Protein AF-A0A963SCX4-F1 (afdb_monomer_lite)

Structure (mmCIF, N/CA/C/O backbone):
data_AF-A0A963SCX4-F1
#
_entry.id   AF-A0A963SCX4-F1
#
loop_
_atom_site.group_PDB
_atom_site.id
_atom_site.type_symbol
_atom_site.label_atom_id
_atom_site.label_alt_id
_atom_site.label_comp_id
_atom_site.label_asym_id
_atom_site.label_entity_id
_atom_site.label_seq_id
_atom_site.pdbx_PDB_ins_code
_atom_site.Cartn_x
_atom_site.Cartn_y
_atom_site.Cartn_z
_atom_site.occupancy
_atom_site.B_iso_or_equiv
_atom_site.auth_seq_id
_atom_site.auth_comp_id
_atom_site.auth_asym_id
_atom_site.auth_atom_id
_atom_site.pdbx_PDB_model_num
ATOM 1 N N . MET A 1 1 ? 21.952 74.955 4.099 1.00 44.25 1 MET A N 1
ATOM 2 C CA . MET A 1 1 ? 20.775 74.073 3.961 1.00 44.25 1 MET A CA 1
ATOM 3 C C . MET A 1 1 ? 21.335 72.663 3.823 1.00 44.25 1 MET A C 1
ATOM 5 O O . MET A 1 1 ? 22.102 72.434 2.898 1.00 44.25 1 MET A O 1
ATOM 9 N N . PHE A 1 2 ? 21.125 71.852 4.862 1.00 44.81 2 PHE A N 1
ATOM 10 C CA . PHE A 1 2 ? 21.793 70.587 5.226 1.00 44.81 2 PHE A CA 1
ATOM 11 C C . PHE A 1 2 ? 21.851 69.577 4.059 1.00 44.81 2 PHE A C 1
ATOM 13 O O . PHE A 1 2 ? 20.864 69.439 3.347 1.00 44.81 2 PHE A O 1
ATOM 20 N N . GLN A 1 3 ? 22.992 68.986 3.682 1.00 40.31 3 GLN A N 1
ATOM 21 C CA . GLN A 1 3 ? 23.873 68.062 4.423 1.00 40.31 3 GLN A CA 1
ATOM 22 C C . GLN A 1 3 ? 23.120 66.775 4.804 1.00 40.31 3 GLN A C 1
ATOM 24 O O . GLN A 1 3 ? 22.413 66.736 5.802 1.00 40.31 3 GLN A O 1
ATOM 29 N N . THR A 1 4 ? 23.238 65.737 3.970 1.00 53.06 4 THR A N 1
ATOM 30 C CA . THR A 1 4 ? 22.858 64.364 4.326 1.00 53.06 4 THR A CA 1
ATOM 31 C C . THR A 1 4 ? 24.131 63.561 4.558 1.00 53.06 4 THR A C 1
ATOM 33 O O . THR A 1 4 ? 24.818 63.172 3.613 1.00 53.06 4 THR A O 1
ATOM 36 N N . ASP A 1 5 ? 24.438 63.387 5.838 1.00 44.16 5 ASP A N 1
ATOM 37 C CA . ASP A 1 5 ? 25.431 62.484 6.406 1.00 44.16 5 ASP A CA 1
ATOM 38 C C . ASP A 1 5 ? 25.186 61.009 6.019 1.00 44.16 5 ASP A C 1
ATOM 40 O O . ASP A 1 5 ? 24.059 60.518 6.011 1.00 44.16 5 ASP A O 1
ATOM 44 N N . SER A 1 6 ? 26.275 60.290 5.738 1.00 53.16 6 SER A N 1
ATOM 45 C CA . SER A 1 6 ? 26.430 58.848 6.043 1.00 53.16 6 SER A CA 1
ATOM 46 C C . SER A 1 6 ? 27.028 58.722 7.467 1.00 53.16 6 SER A C 1
ATOM 48 O O . SER A 1 6 ? 27.358 59.770 8.018 1.00 53.16 6 SER A O 1
ATOM 50 N N . PRO A 1 7 ? 27.373 57.554 8.065 1.00 61.91 7 PRO A N 1
ATOM 51 C CA . PRO A 1 7 ? 27.066 56.122 7.864 1.00 61.91 7 PRO A CA 1
ATOM 52 C C . PRO A 1 7 ? 26.722 55.427 9.232 1.00 61.91 7 PRO A C 1
ATOM 54 O O . PRO A 1 7 ? 26.367 56.108 10.185 1.00 61.91 7 PRO A O 1
ATOM 57 N N . ALA A 1 8 ? 26.924 54.096 9.337 1.00 41.62 8 ALA A N 1
ATOM 58 C CA . ALA A 1 8 ? 27.090 53.238 10.544 1.00 41.62 8 ALA A CA 1
ATOM 59 C C . ALA A 1 8 ? 25.931 52.245 10.794 1.00 41.62 8 ALA A C 1
ATOM 61 O O . ALA A 1 8 ? 24.822 52.622 11.142 1.00 41.62 8 ALA A O 1
ATOM 62 N N . LEU A 1 9 ? 26.100 50.969 10.417 1.00 42.84 9 LEU A N 1
ATOM 63 C CA . LEU A 1 9 ? 26.726 49.876 11.193 1.00 42.84 9 LEU A CA 1
ATOM 64 C C . LEU A 1 9 ? 25.852 49.372 12.350 1.00 42.84 9 LEU A C 1
ATOM 66 O O . LEU A 1 9 ? 25.709 50.057 13.351 1.00 42.84 9 LEU A O 1
ATOM 70 N N . LEU A 1 10 ? 25.386 48.124 12.225 1.00 45.38 10 LEU A N 1
ATOM 71 C CA . LEU A 1 10 ? 25.420 47.065 13.251 1.00 45.38 10 LEU A CA 1
ATOM 72 C C . LEU A 1 10 ? 24.793 45.806 12.621 1.00 45.38 10 LEU A C 1
ATOM 74 O O . LEU A 1 10 ? 23.598 45.751 12.366 1.00 45.38 10 LEU A O 1
ATOM 78 N N . LEU A 1 11 ? 25.591 44.866 12.108 1.00 43.78 11 LEU A N 1
ATOM 79 C CA . LEU A 1 11 ? 26.095 43.722 12.879 1.00 43.78 11 LEU A CA 1
ATOM 80 C C . LEU A 1 11 ? 25.033 43.127 13.809 1.00 43.78 11 LEU A C 1
ATOM 82 O O . LEU A 1 11 ? 24.907 43.530 14.959 1.00 43.78 11 LEU A O 1
ATOM 86 N N . SER A 1 12 ? 24.382 42.066 13.338 1.00 41.56 12 SER A N 1
ATOM 87 C CA . SER A 1 12 ? 24.171 40.912 14.202 1.00 41.56 12 SER A CA 1
ATOM 88 C C . SER A 1 12 ? 24.367 39.628 13.403 1.00 41.56 12 SER A C 1
ATOM 90 O O . SER A 1 12 ? 23.487 39.149 12.692 1.00 41.56 12 SER A O 1
ATOM 92 N N . GLN A 1 13 ? 25.592 39.107 13.488 1.00 44.69 13 GLN A N 1
ATOM 93 C CA . GLN A 1 13 ? 25.829 37.675 13.396 1.00 44.69 13 GLN A CA 1
ATOM 94 C C . GLN A 1 13 ? 25.034 37.002 14.518 1.00 44.69 13 GLN A C 1
ATOM 96 O O . GLN A 1 13 ? 25.193 37.404 15.666 1.00 44.69 13 GLN A O 1
ATOM 101 N N . ALA A 1 14 ? 24.271 35.957 14.214 1.00 39.38 14 ALA A N 1
ATOM 102 C CA . ALA A 1 14 ? 24.261 34.752 15.0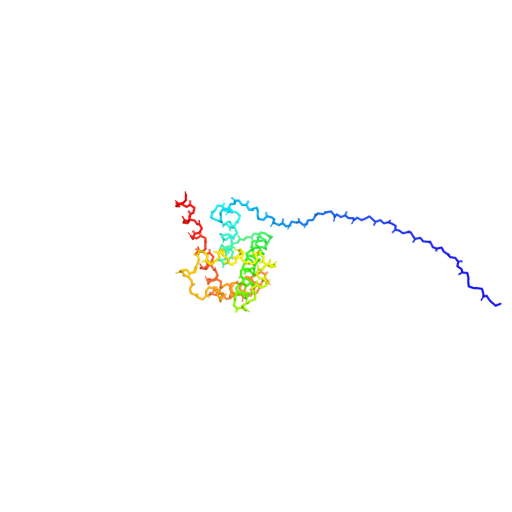40 1.00 39.38 14 ALA A CA 1
ATOM 103 C C . ALA A 1 14 ? 23.459 33.639 14.361 1.00 39.38 14 ALA A C 1
ATOM 105 O O . ALA A 1 14 ? 22.254 33.745 14.187 1.00 39.38 14 ALA A O 1
ATOM 106 N N . TRP A 1 15 ? 24.154 32.647 13.807 1.00 44.12 15 TRP A N 1
ATOM 107 C CA . TRP A 1 15 ? 24.272 31.315 14.419 1.00 44.12 15 TRP A CA 1
ATOM 108 C C . TRP A 1 15 ? 22.936 30.558 14.456 1.00 44.12 15 TRP A C 1
ATOM 110 O O . TRP A 1 15 ? 22.170 30.688 15.396 1.00 44.12 15 TRP A O 1
ATOM 120 N N . HIS A 1 16 ? 22.680 29.719 13.451 1.00 43.94 16 HIS A N 1
ATOM 121 C CA . HIS A 1 16 ? 22.701 28.264 13.641 1.00 43.94 16 HIS A CA 1
ATOM 122 C C . HIS A 1 16 ? 22.275 27.544 12.360 1.00 43.94 16 HIS A C 1
ATOM 124 O O . HIS A 1 16 ? 21.105 27.458 12.004 1.00 43.94 16 HIS A O 1
ATOM 130 N N . ARG A 1 17 ? 23.264 26.932 11.708 1.00 47.41 17 ARG A N 1
ATOM 131 C CA . ARG A 1 17 ? 23.049 25.638 11.063 1.00 47.41 17 ARG A CA 1
ATOM 132 C C . ARG A 1 17 ? 22.711 24.628 12.170 1.00 47.41 17 ARG A C 1
ATOM 134 O O . ARG A 1 17 ? 23.382 24.621 13.205 1.00 47.41 17 ARG A O 1
ATOM 141 N N . PRO A 1 18 ? 21.759 23.737 11.906 1.00 43.72 18 PRO A N 1
ATOM 142 C CA . PRO A 1 18 ? 22.074 22.317 11.842 1.00 43.72 18 PRO A CA 1
ATOM 143 C C . PRO A 1 18 ? 21.885 21.881 10.380 1.00 43.72 18 PRO A C 1
ATOM 145 O O . PRO A 1 18 ? 20.874 22.165 9.754 1.00 43.72 18 PRO A O 1
ATOM 148 N N . ALA A 1 19 ? 22.906 21.411 9.665 1.00 41.47 19 ALA A N 1
ATOM 149 C CA . ALA A 1 19 ? 23.511 20.091 9.829 1.00 41.47 19 ALA A CA 1
ATOM 150 C C . ALA A 1 19 ? 22.440 18.994 9.936 1.00 41.47 19 ALA A C 1
ATOM 152 O O . ALA A 1 19 ? 21.872 18.785 10.996 1.00 41.47 19 ALA A O 1
ATOM 153 N N . GLY A 1 20 ? 22.221 18.292 8.822 1.00 42.84 20 GLY A N 1
ATOM 154 C CA . GLY A 1 20 ? 21.757 16.908 8.821 1.00 42.84 20 GLY A CA 1
ATOM 155 C C . GLY A 1 20 ? 20.306 16.666 9.227 1.00 42.84 20 GLY A C 1
ATOM 156 O O . GLY A 1 20 ? 20.006 16.464 10.392 1.00 42.84 20 GLY A O 1
ATOM 157 N N . CYS A 1 21 ? 19.443 16.506 8.231 1.00 37.78 21 CYS A N 1
ATOM 158 C CA . CYS A 1 21 ? 18.666 15.272 8.088 1.00 37.78 21 CYS A CA 1
ATOM 159 C C . CYS A 1 21 ? 18.198 15.156 6.637 1.00 37.78 21 CYS A C 1
ATOM 161 O O . CYS A 1 21 ? 17.019 15.044 6.333 1.00 37.78 21 CYS A O 1
ATOM 163 N N . GLY A 1 22 ? 19.164 15.123 5.719 1.00 39.34 22 GLY A N 1
ATOM 164 C CA . GLY A 1 22 ? 18.998 14.252 4.569 1.00 39.34 22 GLY A CA 1
ATOM 165 C C . GLY A 1 22 ? 19.075 12.819 5.080 1.00 39.34 22 GLY A C 1
ATOM 166 O O . GLY A 1 22 ? 20.107 12.181 4.919 1.00 39.34 22 GLY A O 1
ATOM 167 N N . ARG A 1 23 ? 18.006 12.317 5.708 1.00 42.03 23 ARG A N 1
ATOM 168 C CA . ARG A 1 23 ? 17.697 10.899 5.562 1.00 42.03 23 ARG A CA 1
ATOM 169 C C . ARG A 1 23 ? 17.125 10.779 4.158 1.00 42.03 23 ARG A C 1
ATOM 171 O O . ARG A 1 23 ? 15.924 1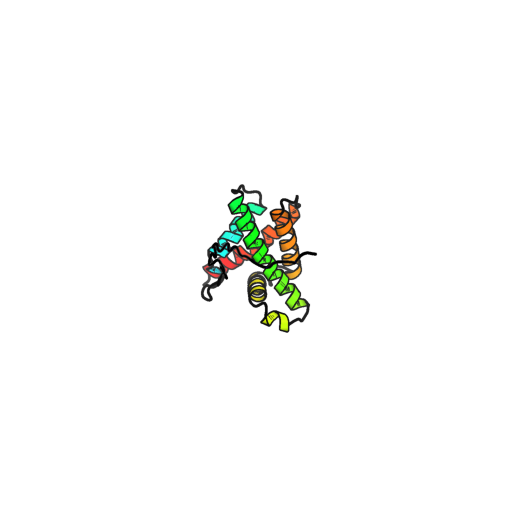0.769 3.945 1.00 42.03 23 ARG A O 1
ATOM 178 N N . ARG A 1 24 ? 18.037 10.752 3.181 1.00 40.59 24 ARG A N 1
ATOM 179 C CA . ARG A 1 24 ? 17.848 9.788 2.112 1.00 40.59 24 ARG A CA 1
ATOM 180 C C . ARG A 1 24 ? 17.827 8.480 2.874 1.00 40.59 24 ARG A C 1
ATOM 182 O O . ARG A 1 24 ? 18.854 8.087 3.429 1.00 40.59 24 ARG A O 1
ATOM 189 N N . ASP A 1 25 ? 16.649 7.899 3.025 1.00 44.03 25 ASP A N 1
ATOM 190 C CA . ASP A 1 25 ? 16.583 6.462 3.165 1.00 44.03 25 ASP A CA 1
ATOM 191 C C . ASP A 1 25 ? 17.216 5.927 1.880 1.00 44.03 25 ASP A C 1
ATOM 193 O O . ASP A 1 25 ? 16.557 5.690 0.872 1.00 44.03 25 ASP A O 1
ATOM 197 N N . ASP A 1 26 ? 18.547 5.816 1.916 1.00 40.62 26 ASP A N 1
ATOM 198 C CA . ASP A 1 26 ? 19.256 4.730 1.278 1.00 40.62 26 ASP A CA 1
ATOM 199 C C . ASP A 1 26 ? 18.558 3.479 1.812 1.00 40.62 26 ASP A C 1
ATOM 201 O O . ASP A 1 26 ? 18.965 2.887 2.818 1.00 40.62 26 ASP A O 1
ATOM 205 N N . MET A 1 27 ? 17.452 3.095 1.166 1.00 46.59 27 MET A N 1
ATOM 206 C CA . MET A 1 27 ? 17.068 1.703 1.104 1.00 46.59 27 MET A CA 1
ATOM 207 C C . MET A 1 27 ? 18.272 1.019 0.490 1.00 46.59 27 MET A C 1
ATOM 209 O O . MET A 1 27 ? 18.496 1.025 -0.717 1.00 46.59 27 MET A O 1
ATOM 213 N N . ARG A 1 28 ? 19.130 0.565 1.399 1.00 45.72 28 ARG A N 1
ATOM 214 C CA . ARG A 1 28 ? 20.333 -0.186 1.134 1.00 45.72 28 ARG A CA 1
ATOM 215 C C . ARG A 1 28 ? 19.972 -1.245 0.108 1.00 45.72 28 ARG A C 1
ATOM 217 O O . ARG A 1 28 ? 19.220 -2.168 0.416 1.00 45.72 28 ARG A O 1
ATOM 224 N N . PHE A 1 29 ? 20.547 -1.120 -1.082 1.00 42.44 29 PHE A N 1
ATOM 225 C CA . PHE A 1 29 ? 20.765 -2.249 -1.970 1.00 42.44 29 PHE A CA 1
ATOM 226 C C . PHE A 1 29 ? 21.303 -3.409 -1.119 1.00 42.44 29 PHE A C 1
ATOM 228 O O . PHE A 1 29 ? 22.413 -3.316 -0.591 1.00 42.44 29 PHE A O 1
ATOM 235 N N . GLY A 1 30 ? 20.512 -4.465 -0.917 1.00 50.50 30 GLY A N 1
ATOM 236 C CA . GLY A 1 30 ? 21.038 -5.677 -0.288 1.00 50.50 30 GLY A CA 1
ATOM 237 C C . GLY A 1 30 ? 20.044 -6.657 0.321 1.00 50.50 30 GLY A C 1
ATOM 238 O O . GLY A 1 30 ? 20.415 -7.817 0.468 1.00 50.50 30 GLY A O 1
ATOM 239 N N . LEU A 1 31 ? 18.819 -6.255 0.668 1.00 56.66 31 LEU A N 1
ATOM 240 C CA . LEU A 1 31 ? 17.818 -7.202 1.171 1.00 56.66 31 LEU A CA 1
ATOM 241 C C . LEU A 1 31 ? 16.666 -7.326 0.182 1.00 56.66 31 LEU A C 1
ATOM 243 O O . LEU A 1 31 ? 16.085 -6.331 -0.244 1.00 56.66 31 LEU A O 1
ATOM 247 N N . GLU A 1 32 ? 16.358 -8.566 -0.186 1.00 80.12 32 GLU A N 1
ATOM 248 C CA . GLU A 1 32 ? 15.159 -8.884 -0.949 1.00 80.12 32 GLU A CA 1
ATOM 249 C C . GLU A 1 32 ? 13.927 -8.401 -0.158 1.00 80.12 32 GLU A C 1
ATOM 251 O O . GLU A 1 32 ? 13.923 -8.530 1.074 1.00 80.12 32 GLU A O 1
ATOM 256 N N . PRO A 1 33 ? 12.893 -7.825 -0.805 1.00 80.94 33 PRO A N 1
ATOM 257 C CA . PRO A 1 33 ? 11.762 -7.219 -0.097 1.00 80.94 33 PRO A CA 1
ATOM 258 C C . PRO A 1 33 ? 11.091 -8.131 0.941 1.00 80.94 33 PRO A C 1
ATOM 260 O O . PRO A 1 33 ? 10.577 -7.651 1.950 1.00 80.94 33 PRO A O 1
ATOM 263 N N . SER A 1 34 ? 11.128 -9.449 0.738 1.00 81.94 34 SER A N 1
ATOM 264 C CA . SER A 1 34 ? 10.623 -10.466 1.669 1.00 81.94 34 SER A CA 1
ATOM 265 C C . SER A 1 34 ? 11.386 -10.544 3.001 1.00 81.94 34 SER A C 1
ATOM 267 O O . SER A 1 34 ? 10.807 -10.910 4.033 1.00 81.94 34 SER A O 1
ATOM 269 N N . TYR A 1 35 ? 12.658 -10.137 3.032 1.00 85.00 35 TYR A N 1
ATOM 270 C CA . TYR A 1 35 ? 13.467 -10.033 4.251 1.00 85.00 35 TYR A CA 1
ATOM 271 C C . TYR A 1 35 ? 13.420 -8.644 4.898 1.00 85.00 35 TYR A C 1
ATOM 273 O O . TYR A 1 35 ? 13.897 -8.494 6.026 1.00 85.00 35 TYR A O 1
ATOM 281 N N . ASP A 1 36 ? 12.798 -7.647 4.262 1.00 89.06 36 ASP A N 1
ATOM 282 C CA . ASP A 1 36 ? 12.616 -6.325 4.858 1.00 89.06 36 ASP A CA 1
ATOM 283 C C . ASP A 1 36 ? 11.614 -6.401 6.028 1.00 89.06 36 ASP A C 1
ATOM 285 O O . ASP A 1 36 ? 10.395 -6.547 5.886 1.00 89.06 36 ASP A O 1
ATOM 289 N N . VAL A 1 37 ? 12.158 -6.365 7.246 1.00 88.12 37 VAL A N 1
ATOM 290 C CA . VAL A 1 37 ? 11.389 -6.371 8.498 1.00 88.12 37 VAL A CA 1
ATOM 291 C C . VAL A 1 37 ? 10.600 -5.068 8.662 1.00 88.12 37 VAL A C 1
ATOM 293 O O . VAL A 1 37 ? 9.474 -5.102 9.159 1.00 88.12 37 VAL A O 1
ATOM 296 N N . GLY A 1 38 ? 11.158 -3.936 8.223 1.00 89.31 38 GLY A N 1
ATOM 297 C CA . GLY A 1 38 ? 10.522 -2.624 8.317 1.00 89.31 38 GLY A CA 1
ATOM 298 C C . GLY A 1 38 ? 9.278 -2.544 7.441 1.00 89.31 38 GLY A C 1
ATOM 299 O O . GLY A 1 38 ? 8.207 -2.190 7.935 1.00 89.31 38 GLY A O 1
ATOM 300 N N . LEU A 1 39 ? 9.393 -2.976 6.182 1.00 91.19 39 LEU A N 1
ATOM 301 C CA . LEU A 1 39 ? 8.270 -3.044 5.245 1.00 91.19 39 LEU A CA 1
ATOM 302 C C . LEU A 1 39 ? 7.126 -3.898 5.802 1.00 91.19 39 LEU A C 1
ATOM 304 O O . LEU A 1 39 ? 5.987 -3.441 5.882 1.00 91.19 39 LEU A O 1
ATOM 308 N N . ARG A 1 40 ? 7.415 -5.121 6.255 1.00 93.19 40 ARG A N 1
ATOM 309 C CA . ARG A 1 40 ? 6.377 -6.023 6.782 1.00 93.19 40 ARG A CA 1
ATOM 310 C C . ARG A 1 40 ? 5.701 -5.474 8.033 1.00 93.19 40 ARG A C 1
ATOM 312 O O . ARG A 1 40 ? 4.486 -5.599 8.167 1.00 93.19 40 ARG A O 1
ATOM 319 N N . HIS A 1 41 ? 6.451 -4.853 8.945 1.00 93.00 41 HIS A N 1
ATOM 320 C CA . HIS A 1 41 ? 5.846 -4.210 10.111 1.00 93.00 41 HIS A CA 1
ATOM 321 C C . HIS A 1 41 ? 4.986 -3.006 9.732 1.00 93.00 41 HIS A C 1
ATOM 323 O O . HIS A 1 41 ? 3.924 -2.832 10.329 1.00 93.00 41 HIS A O 1
ATOM 329 N N . ALA A 1 42 ? 5.403 -2.204 8.750 1.00 94.38 42 ALA A N 1
ATOM 330 C CA . ALA A 1 42 ? 4.589 -1.106 8.243 1.00 94.38 42 ALA A CA 1
ATOM 331 C C . ALA A 1 42 ? 3.265 -1.625 7.663 1.00 94.38 42 ALA A C 1
ATOM 333 O O . ALA A 1 42 ? 2.209 -1.121 8.038 1.00 94.38 42 ALA A O 1
ATOM 334 N N . LEU A 1 43 ? 3.305 -2.684 6.844 1.00 96.38 43 LEU A N 1
ATOM 335 C CA . LEU A 1 43 ? 2.108 -3.325 6.284 1.00 96.38 43 LEU A CA 1
ATOM 336 C C . LEU A 1 43 ? 1.180 -3.870 7.384 1.00 96.38 43 LEU A C 1
ATOM 338 O O . LEU A 1 43 ? -0.000 -3.530 7.404 1.00 96.38 43 LEU A O 1
ATOM 342 N N . LYS A 1 44 ? 1.715 -4.640 8.344 1.00 96.75 44 LYS A N 1
ATOM 343 C CA . LYS A 1 44 ? 0.936 -5.201 9.468 1.00 96.75 44 LYS A CA 1
ATOM 344 C C . LYS A 1 44 ? 0.279 -4.120 10.322 1.00 96.75 44 LYS A C 1
ATOM 346 O O . LYS A 1 44 ? -0.915 -4.189 10.594 1.00 96.75 44 LYS A O 1
ATOM 351 N N . ASN A 1 45 ? 1.047 -3.106 10.724 1.00 96.81 45 ASN A N 1
ATOM 352 C CA . ASN A 1 45 ? 0.510 -1.997 11.512 1.00 96.81 45 ASN A CA 1
ATOM 353 C C . ASN A 1 45 ? -0.525 -1.196 10.704 1.00 96.81 45 ASN A C 1
ATOM 355 O O . ASN A 1 45 ? -1.516 -0.746 11.265 1.00 96.81 45 ASN A O 1
ATOM 359 N N . GLY A 1 46 ? -0.322 -1.038 9.393 1.00 96.81 46 GLY A N 1
ATOM 360 C CA . GLY A 1 46 ? -1.281 -0.401 8.494 1.00 96.81 46 GLY A CA 1
ATOM 361 C C . GLY A 1 46 ? -2.627 -1.102 8.463 1.00 96.81 46 GLY A C 1
ATOM 362 O O . GLY A 1 46 ? -3.661 -0.462 8.639 1.00 96.81 46 GLY A O 1
ATOM 363 N N . VAL A 1 47 ? -2.604 -2.423 8.288 1.00 97.56 47 VAL A N 1
ATOM 364 C CA . VAL A 1 47 ? -3.803 -3.269 8.307 1.00 97.56 47 VAL A CA 1
ATOM 365 C C . VAL A 1 47 ? -4.544 -3.133 9.636 1.00 97.56 47 VAL A C 1
ATOM 367 O O . VAL A 1 47 ? -5.751 -2.889 9.630 1.00 97.56 47 VAL A O 1
ATOM 370 N N . ALA A 1 48 ? -3.830 -3.208 10.760 1.00 97.06 48 ALA A N 1
ATOM 371 C CA . ALA A 1 48 ? -4.401 -3.030 12.094 1.00 97.06 48 ALA A CA 1
ATOM 372 C C . ALA A 1 48 ? -5.078 -1.652 12.250 1.00 97.06 48 ALA A C 1
ATOM 374 O O . ALA A 1 48 ? -6.249 -1.556 12.622 1.00 97.06 48 ALA A O 1
ATOM 375 N N . ILE A 1 49 ? -4.381 -0.576 11.865 1.00 96.19 49 ILE A N 1
ATOM 376 C CA . ILE A 1 49 ? -4.889 0.805 11.914 1.00 96.19 49 ILE A CA 1
ATOM 377 C C . ILE A 1 49 ? -6.155 0.985 11.066 1.00 96.19 49 ILE A C 1
ATOM 379 O O . ILE A 1 49 ? -7.106 1.643 11.501 1.00 96.19 49 ILE A O 1
ATOM 383 N N . LEU A 1 50 ? -6.172 0.435 9.848 1.00 96.31 50 LEU A N 1
ATOM 384 C CA . LEU A 1 50 ? -7.316 0.521 8.935 1.00 96.31 50 LEU A CA 1
ATOM 385 C C . LEU A 1 50 ? -8.500 -0.339 9.399 1.00 96.31 50 LEU A C 1
ATOM 387 O O . LEU A 1 50 ? -9.645 0.012 9.117 1.00 96.31 50 LEU A O 1
ATOM 391 N N . SER A 1 51 ? -8.228 -1.404 10.154 1.00 95.25 51 SER A N 1
ATOM 392 C CA . SER A 1 51 ? -9.235 -2.283 10.764 1.00 95.25 51 SER A CA 1
ATOM 393 C C . SER A 1 51 ? -9.821 -1.726 12.068 1.00 95.25 51 SER A C 1
ATOM 395 O O . SER A 1 51 ? -10.740 -2.316 12.628 1.00 95.25 51 SER A O 1
ATOM 397 N N . GLY A 1 52 ? -9.333 -0.573 12.537 1.00 92.81 52 GLY A N 1
ATOM 398 C CA . GLY A 1 52 ? -9.861 0.114 13.717 1.00 92.81 52 GLY A CA 1
ATOM 399 C C . GLY A 1 52 ? -9.176 -0.256 15.032 1.00 92.81 52 GLY A C 1
ATOM 400 O O . GLY A 1 52 ? -9.701 0.086 16.089 1.00 92.81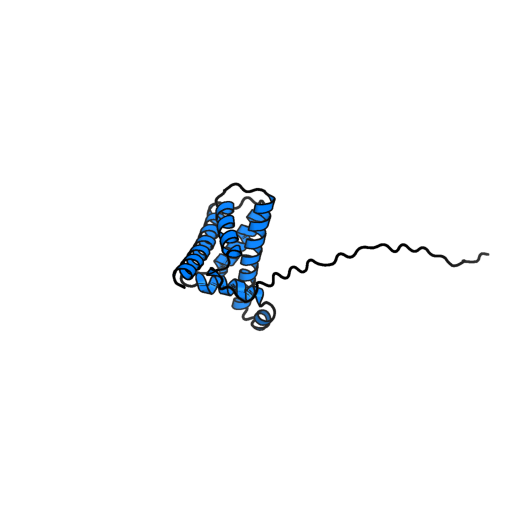 52 GLY A O 1
ATOM 401 N N . GLU A 1 53 ? -8.019 -0.919 14.989 1.00 94.88 53 GLU A N 1
ATOM 402 C CA . GLU A 1 53 ? -7.202 -1.105 16.187 1.00 94.88 53 GLU A CA 1
ATOM 403 C C . GLU A 1 53 ? -6.666 0.236 16.706 1.00 94.88 53 GLU A C 1
ATOM 405 O O . GLU A 1 53 ? -6.392 1.170 15.939 1.00 94.88 53 GLU A O 1
ATOM 410 N N . ASP A 1 54 ? -6.523 0.321 18.029 1.00 91.31 54 ASP A N 1
ATOM 411 C CA . ASP A 1 54 ? -6.087 1.535 18.708 1.00 91.31 54 ASP A CA 1
ATOM 412 C C . ASP A 1 54 ? -4.556 1.625 18.756 1.00 91.31 54 ASP A C 1
ATOM 414 O O . ASP A 1 54 ? -3.857 0.667 19.092 1.00 91.31 54 ASP A O 1
ATOM 418 N N . PHE A 1 55 ? -4.033 2.793 18.400 1.00 93.88 55 PHE A N 1
ATOM 419 C CA . PHE A 1 55 ? -2.606 3.095 18.330 1.00 93.88 55 PHE A CA 1
ATOM 420 C C . PHE A 1 55 ? -2.382 4.491 18.897 1.00 93.88 55 PHE A C 1
ATOM 422 O O . PHE A 1 55 ? -3.208 5.386 18.708 1.00 93.88 55 PHE A O 1
ATOM 429 N N . ASP A 1 56 ? -1.224 4.715 19.519 1.00 95.38 56 ASP A N 1
ATOM 430 C CA . ASP A 1 56 ? -0.832 6.070 19.884 1.00 95.38 56 ASP A CA 1
ATOM 431 C C . ASP A 1 56 ? -0.770 6.967 18.634 1.00 95.38 56 ASP A C 1
ATOM 433 O O . ASP A 1 56 ? -0.385 6.530 17.544 1.00 95.38 56 ASP A O 1
ATOM 437 N N . ALA A 1 57 ? -1.177 8.229 18.786 1.00 92.94 57 ALA A N 1
ATOM 438 C CA . ALA A 1 57 ? -1.359 9.140 17.657 1.00 92.94 57 ALA A CA 1
ATOM 439 C C . ALA A 1 57 ? -0.076 9.320 16.825 1.00 92.94 57 ALA A C 1
ATOM 441 O O . ALA A 1 57 ? -0.142 9.331 15.597 1.00 92.94 57 ALA A O 1
ATOM 442 N N . GLY A 1 58 ? 1.087 9.393 17.482 1.00 94.38 58 GLY A N 1
ATOM 443 C CA . GLY A 1 58 ? 2.375 9.562 16.809 1.00 94.38 58 GLY A CA 1
ATOM 444 C C . GLY A 1 58 ? 2.762 8.342 15.973 1.00 94.38 58 GLY A C 1
ATOM 445 O O . GLY A 1 58 ? 3.154 8.479 14.815 1.00 94.38 58 GLY A O 1
ATOM 446 N N . ARG A 1 59 ? 2.600 7.130 16.512 1.00 93.31 59 ARG A N 1
ATOM 447 C CA . ARG A 1 59 ? 2.835 5.890 15.762 1.00 93.31 59 ARG A CA 1
ATOM 448 C C . ARG A 1 59 ? 1.839 5.719 14.626 1.00 93.31 59 ARG A C 1
ATOM 450 O O . ARG A 1 59 ? 2.233 5.288 13.543 1.00 93.31 59 ARG A O 1
ATOM 457 N N . ARG A 1 60 ? 0.567 6.055 14.852 1.00 95.12 60 ARG A N 1
ATOM 458 C CA . ARG A 1 60 ? -0.468 6.018 13.814 1.00 95.12 60 ARG A CA 1
ATOM 459 C C . ARG A 1 60 ? -0.084 6.912 12.635 1.00 95.12 60 ARG A C 1
ATOM 461 O O . ARG A 1 60 ? -0.127 6.456 11.495 1.00 95.12 60 ARG A O 1
ATOM 468 N N . GLU A 1 61 ? 0.332 8.146 12.912 1.00 95.19 61 GLU A N 1
ATOM 469 C CA . GLU A 1 61 ? 0.792 9.102 11.902 1.00 95.19 61 GLU A CA 1
ATOM 470 C C . GLU A 1 61 ? 2.019 8.582 11.144 1.00 95.19 61 GLU A C 1
ATOM 472 O O . GLU A 1 61 ? 2.024 8.579 9.916 1.00 95.19 61 GLU A O 1
ATOM 477 N N . GLN A 1 62 ? 3.026 8.061 11.852 1.00 95.00 62 GLN A N 1
ATOM 478 C CA . GLN A 1 62 ? 4.234 7.510 11.228 1.00 95.00 62 GLN A CA 1
ATOM 479 C C . GLN A 1 62 ? 3.934 6.337 10.289 1.00 95.00 62 GLN A C 1
ATOM 481 O O . GLN A 1 62 ? 4.454 6.287 9.174 1.00 95.00 62 GLN A O 1
ATOM 486 N N . VAL A 1 63 ? 3.094 5.392 10.722 1.00 96.00 63 VAL A N 1
ATOM 487 C CA . VAL A 1 63 ? 2.740 4.217 9.913 1.00 96.00 63 VAL A CA 1
ATOM 488 C C . VAL A 1 63 ? 1.938 4.630 8.683 1.00 96.00 63 VAL A C 1
ATOM 490 O O . VAL A 1 63 ? 2.265 4.205 7.575 1.00 96.00 63 VAL A O 1
ATOM 493 N N . LEU A 1 64 ? 0.919 5.478 8.851 1.00 96.25 64 LEU A N 1
ATOM 494 C CA . LEU A 1 64 ? 0.116 5.957 7.726 1.00 96.25 64 LEU A CA 1
ATOM 495 C C . LEU A 1 64 ? 0.945 6.804 6.759 1.00 96.25 64 LEU A C 1
ATOM 497 O O . LEU A 1 64 ? 0.780 6.653 5.554 1.00 96.25 64 LEU A O 1
ATOM 501 N N . GLY A 1 65 ? 1.863 7.631 7.264 1.00 95.50 65 GLY A N 1
ATOM 502 C CA . GLY A 1 65 ? 2.788 8.416 6.449 1.00 95.50 65 GLY A CA 1
ATOM 503 C C . GLY A 1 65 ? 3.695 7.536 5.591 1.00 95.50 65 GLY A C 1
ATOM 504 O O . GLY A 1 65 ? 3.760 7.731 4.380 1.00 95.50 65 GLY A O 1
ATOM 505 N N . GLY A 1 66 ? 4.323 6.516 6.185 1.00 95.38 66 GLY A N 1
ATOM 506 C CA . GLY A 1 66 ? 5.181 5.583 5.447 1.00 95.38 66 GLY A CA 1
ATOM 507 C C . GLY A 1 66 ? 4.423 4.753 4.406 1.00 95.38 66 GLY A C 1
ATOM 508 O O . GLY A 1 66 ? 4.908 4.554 3.292 1.00 95.38 66 GLY A O 1
ATOM 509 N N . LEU A 1 67 ? 3.206 4.301 4.728 1.00 96.75 67 LEU A N 1
ATOM 510 C CA . LEU A 1 67 ? 2.355 3.588 3.768 1.00 96.75 67 LEU A CA 1
ATOM 511 C C . LEU A 1 67 ? 1.890 4.498 2.639 1.00 96.75 67 LEU A C 1
ATOM 513 O O . LEU A 1 67 ? 1.925 4.100 1.476 1.00 96.75 67 LEU A O 1
ATOM 517 N N . LEU A 1 68 ? 1.474 5.719 2.971 1.00 97.69 68 LEU A N 1
ATOM 518 C CA . LEU A 1 68 ? 1.066 6.699 1.982 1.00 97.69 68 LEU A CA 1
ATOM 519 C C . LEU A 1 68 ? 2.224 7.039 1.047 1.00 97.69 68 LEU A C 1
ATOM 521 O O . LEU A 1 68 ? 2.011 7.117 -0.160 1.00 97.69 68 LEU A O 1
ATOM 525 N N . GLU A 1 69 ? 3.438 7.208 1.569 1.00 96.31 69 GLU A N 1
ATOM 526 C CA . GLU A 1 69 ? 4.626 7.418 0.748 1.00 96.31 69 GLU A CA 1
ATOM 527 C C . GLU A 1 69 ? 4.850 6.229 -0.190 1.00 96.31 69 GLU A C 1
ATOM 529 O O . GLU A 1 69 ? 4.891 6.415 -1.404 1.00 96.31 69 GLU A O 1
ATOM 534 N N . LEU A 1 70 ? 4.900 5.004 0.339 1.00 95.94 70 LEU A N 1
ATOM 535 C CA . LEU A 1 70 ? 5.100 3.788 -0.452 1.00 95.94 70 LEU A CA 1
ATOM 536 C C . LEU A 1 70 ? 4.075 3.647 -1.588 1.00 95.94 70 LEU A C 1
ATOM 538 O O . LEU A 1 70 ? 4.459 3.396 -2.733 1.00 95.94 70 LEU A O 1
ATOM 542 N N . VAL A 1 71 ? 2.788 3.836 -1.290 1.00 97.12 71 VAL A N 1
ATOM 543 C CA . VAL A 1 71 ? 1.710 3.726 -2.283 1.00 97.12 71 VAL A CA 1
ATOM 544 C C . VAL A 1 71 ? 1.746 4.902 -3.261 1.00 97.12 71 VAL A C 1
ATOM 546 O O . VAL A 1 71 ? 1.563 4.696 -4.455 1.00 97.12 71 VAL A O 1
ATOM 549 N N . SER A 1 72 ? 2.062 6.119 -2.807 1.00 97.25 72 SER A N 1
ATOM 550 C CA . SER A 1 72 ? 2.192 7.288 -3.691 1.00 97.25 72 SER A CA 1
ATOM 551 C C . SER A 1 72 ? 3.342 7.137 -4.682 1.00 97.25 72 SER A C 1
ATOM 553 O O . SER A 1 72 ? 3.212 7.535 -5.835 1.00 97.25 72 SER A O 1
ATOM 555 N N . GLN A 1 73 ? 4.464 6.552 -4.262 1.00 95.69 73 GLN A N 1
ATOM 556 C CA . GLN A 1 73 ? 5.577 6.250 -5.160 1.00 95.69 73 GLN A CA 1
ATOM 557 C C . GLN A 1 73 ? 5.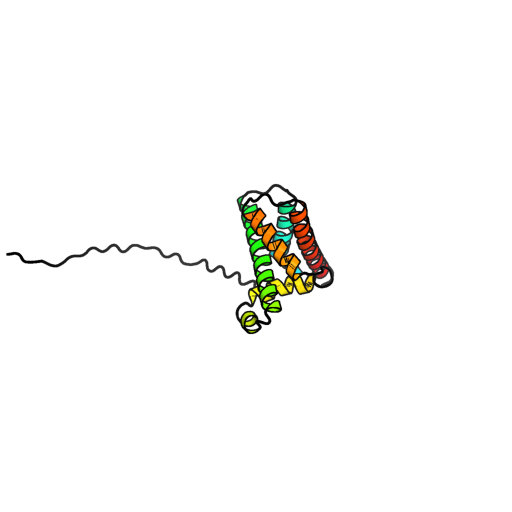179 5.217 -6.223 1.00 95.69 73 GLN A C 1
ATOM 559 O O . GLN A 1 73 ? 5.474 5.405 -7.400 1.00 95.69 73 GLN A O 1
ATOM 564 N N . ALA A 1 74 ? 4.467 4.158 -5.827 1.00 95.69 74 ALA A N 1
ATOM 565 C CA . ALA A 1 74 ? 3.969 3.153 -6.764 1.00 95.69 74 ALA A CA 1
ATOM 566 C C . ALA A 1 74 ? 2.914 3.717 -7.738 1.00 95.69 74 ALA A C 1
ATOM 568 O O . ALA A 1 74 ? 2.911 3.365 -8.919 1.00 95.69 74 ALA A O 1
ATOM 569 N N . ASP A 1 75 ? 2.053 4.622 -7.268 1.00 96.38 75 ASP A N 1
ATOM 570 C CA . ASP A 1 75 ? 1.062 5.333 -8.085 1.00 96.38 75 ASP A CA 1
ATOM 571 C C . ASP A 1 75 ? 1.750 6.189 -9.158 1.00 96.38 75 ASP A C 1
ATOM 573 O O . ASP A 1 75 ? 1.471 6.032 -10.343 1.00 96.38 75 ASP A O 1
ATOM 577 N N . ARG A 1 76 ? 2.762 6.983 -8.777 1.00 93.88 76 ARG A N 1
ATOM 578 C CA . ARG A 1 76 ? 3.580 7.745 -9.740 1.00 93.88 76 ARG A CA 1
ATOM 579 C C . ARG A 1 76 ? 4.272 6.849 -10.764 1.00 93.88 76 ARG A C 1
ATOM 581 O O . ARG A 1 76 ? 4.300 7.172 -11.949 1.00 93.88 76 ARG A O 1
ATOM 588 N N . GLY A 1 77 ? 4.791 5.700 -10.329 1.00 92.44 77 GLY A N 1
ATOM 589 C CA . GLY A 1 77 ? 5.345 4.704 -11.244 1.00 92.44 77 GLY A CA 1
ATOM 590 C C . GLY A 1 77 ? 4.301 4.198 -12.245 1.00 92.44 77 GLY A C 1
ATOM 591 O O . GLY A 1 77 ? 4.607 4.030 -13.426 1.00 92.44 77 GLY A O 1
ATOM 592 N N . THR A 1 78 ? 3.063 3.975 -11.792 1.00 92.94 78 THR A N 1
ATOM 593 C CA . THR A 1 78 ? 1.944 3.535 -12.642 1.00 92.94 78 THR A CA 1
ATOM 594 C C . THR A 1 78 ? 1.612 4.592 -13.693 1.00 92.94 78 THR A C 1
ATOM 596 O O . THR A 1 78 ? 1.516 4.267 -14.877 1.00 92.94 78 THR A O 1
ATOM 599 N N . GLU A 1 79 ? 1.487 5.856 -13.280 1.00 92.19 79 GLU A N 1
ATOM 600 C CA . GLU A 1 79 ? 1.231 6.992 -14.174 1.00 92.19 79 GLU A CA 1
ATOM 601 C C . GLU A 1 79 ? 2.336 7.132 -15.234 1.00 92.19 79 GLU A C 1
ATOM 603 O O . GLU A 1 79 ? 2.049 7.290 -16.423 1.00 92.19 79 GLU A O 1
ATOM 608 N N . ALA A 1 80 ? 3.604 7.007 -14.828 1.00 89.12 80 ALA A N 1
ATOM 609 C CA . ALA A 1 80 ? 4.748 7.080 -15.735 1.00 89.12 80 ALA A CA 1
ATOM 610 C C . ALA A 1 80 ? 4.745 5.952 -16.781 1.00 89.12 80 ALA A C 1
ATOM 612 O O . ALA A 1 80 ? 5.009 6.202 -17.963 1.00 89.12 80 ALA A O 1
ATOM 613 N N . LEU A 1 81 ? 4.410 4.727 -16.358 1.00 87.88 81 LEU A N 1
ATOM 614 C CA . LEU A 1 81 ? 4.317 3.563 -17.239 1.00 87.88 81 LEU A CA 1
ATOM 615 C C . LEU A 1 81 ? 3.179 3.717 -18.260 1.00 87.88 81 LEU A C 1
ATOM 617 O O . LEU A 1 81 ? 3.372 3.444 -19.442 1.00 87.88 81 LEU A O 1
ATOM 621 N N . GLN A 1 82 ? 2.009 4.194 -17.827 1.00 87.06 82 GLN A N 1
ATOM 622 C CA . GLN A 1 82 ? 0.847 4.407 -18.699 1.00 87.06 82 GLN A CA 1
ATOM 623 C C . GLN A 1 82 ? 1.034 5.587 -19.660 1.00 87.06 82 GLN A C 1
ATOM 625 O O . GLN A 1 82 ? 0.588 5.537 -20.806 1.00 87.06 82 GLN A O 1
ATOM 630 N N . GLY A 1 83 ? 1.726 6.639 -19.219 1.00 84.00 83 GLY A N 1
ATOM 631 C CA . GLY A 1 83 ? 2.021 7.820 -20.027 1.00 84.00 83 GLY A CA 1
ATOM 632 C C . GLY A 1 83 ? 3.079 7.607 -21.116 1.00 84.00 83 GLY A C 1
ATOM 633 O O . GLY A 1 83 ? 3.418 8.568 -21.804 1.00 84.00 83 GLY A O 1
ATOM 634 N N . ASN A 1 84 ? 3.625 6.389 -21.275 1.00 73.56 84 ASN A N 1
ATOM 635 C CA . ASN A 1 84 ? 4.770 6.071 -22.145 1.00 73.56 84 ASN A CA 1
ATOM 636 C C . ASN A 1 84 ? 5.986 6.985 -21.913 1.00 73.56 84 ASN A C 1
ATOM 638 O O . ASN A 1 84 ? 6.798 7.211 -22.815 1.00 73.56 84 ASN A O 1
ATOM 642 N N . ASN A 1 85 ? 6.124 7.535 -20.706 1.00 71.06 85 ASN A N 1
ATOM 643 C CA . ASN A 1 85 ? 7.119 8.556 -20.420 1.00 71.06 85 ASN A CA 1
ATOM 644 C C . ASN A 1 85 ? 8.410 7.891 -19.922 1.00 71.06 85 ASN A C 1
ATOM 646 O O . ASN A 1 85 ? 8.809 8.035 -18.770 1.00 71.06 85 ASN A O 1
ATOM 650 N N . PHE A 1 86 ? 9.062 7.115 -20.794 1.00 65.19 86 PHE A N 1
ATOM 651 C CA . PHE A 1 86 ? 10.261 6.334 -20.450 1.00 65.19 86 PHE A CA 1
ATOM 652 C C . PHE A 1 86 ? 11.434 7.196 -19.962 1.00 65.19 86 PHE A C 1
ATOM 654 O O . PHE A 1 86 ? 12.246 6.734 -19.166 1.00 65.19 86 PHE A O 1
ATOM 661 N N . THR A 1 87 ? 11.498 8.461 -20.379 1.00 67.62 87 THR A N 1
ATOM 662 C CA . THR A 1 87 ? 12.470 9.442 -19.875 1.00 67.62 87 THR A CA 1
ATOM 663 C C . THR A 1 87 ? 12.270 9.732 -18.385 1.00 67.62 87 THR A C 1
ATOM 665 O O . THR A 1 87 ? 13.243 9.905 -17.664 1.00 67.62 87 THR A O 1
ATOM 668 N N . PHE A 1 88 ? 11.025 9.703 -17.899 1.00 63.47 88 PHE A N 1
ATOM 669 C CA . PHE A 1 88 ? 10.687 9.893 -16.485 1.00 63.47 88 PHE A CA 1
ATOM 670 C C . PHE A 1 88 ? 11.120 8.698 -15.620 1.00 63.47 88 PHE A C 1
ATOM 672 O O . PHE A 1 88 ? 11.546 8.872 -14.481 1.00 63.47 88 PHE A O 1
ATOM 679 N N . ALA A 1 89 ? 11.089 7.483 -16.179 1.00 60.78 89 ALA A N 1
ATOM 680 C CA . ALA A 1 89 ? 11.532 6.270 -15.489 1.00 60.78 89 ALA A CA 1
ATOM 681 C C . ALA A 1 89 ? 13.042 6.265 -15.177 1.00 60.78 89 ALA A C 1
ATOM 683 O O . ALA A 1 89 ? 13.467 5.561 -14.264 1.00 60.78 89 ALA A O 1
ATOM 684 N N . MET A 1 90 ? 13.849 7.049 -15.906 1.00 64.88 90 MET A N 1
ATOM 685 C CA . MET A 1 90 ? 15.283 7.192 -15.622 1.00 64.88 90 MET A CA 1
ATOM 686 C C . MET A 1 90 ? 15.566 8.152 -14.459 1.00 64.88 90 MET A C 1
ATOM 688 O O . MET A 1 90 ? 16.542 7.947 -13.738 1.00 64.88 90 MET A O 1
ATOM 692 N N . ASP A 1 91 ? 14.704 9.148 -14.244 1.00 74.00 91 ASP A N 1
ATOM 693 C CA . ASP A 1 91 ? 14.867 10.147 -13.182 1.00 74.00 91 ASP A CA 1
ATOM 694 C C . ASP A 1 91 ? 14.160 9.741 -11.872 1.00 74.00 91 ASP A C 1
ATOM 696 O O . ASP A 1 91 ? 14.593 10.132 -10.786 1.00 74.00 91 ASP A O 1
ATOM 700 N N . GLU A 1 92 ? 13.109 8.911 -11.937 1.00 76.88 92 GLU A N 1
ATOM 701 C CA . GLU A 1 92 ? 12.332 8.454 -10.773 1.00 76.88 92 GLU A CA 1
ATOM 702 C C . GLU A 1 92 ? 12.565 6.974 -10.409 1.00 76.88 92 GLU A C 1
ATOM 704 O O . GLU A 1 92 ? 11.621 6.194 -10.249 1.00 76.88 92 GLU A O 1
ATOM 709 N N . GLY A 1 93 ? 13.827 6.577 -10.208 1.00 83.44 93 GLY A N 1
ATOM 710 C CA . GLY A 1 93 ? 14.182 5.195 -9.843 1.00 83.44 93 GLY A CA 1
ATOM 711 C C . GLY A 1 93 ? 13.389 4.640 -8.647 1.00 83.44 93 GLY A C 1
ATOM 712 O O . GLY A 1 93 ? 12.895 3.516 -8.697 1.00 83.44 93 GLY A O 1
ATOM 713 N N . VAL A 1 94 ? 13.150 5.461 -7.618 1.00 88.12 94 VAL A N 1
ATOM 714 C CA . VAL A 1 94 ? 12.371 5.064 -6.430 1.00 88.12 94 VAL A CA 1
ATOM 715 C C . VAL A 1 94 ? 10.912 4.746 -6.775 1.00 88.12 94 VAL A C 1
ATOM 717 O O . VAL A 1 94 ? 10.363 3.773 -6.263 1.00 88.12 94 VAL A O 1
ATOM 720 N N . ALA A 1 95 ? 10.263 5.527 -7.642 1.00 90.38 95 ALA A N 1
ATOM 721 C CA . ALA A 1 95 ? 8.873 5.276 -8.025 1.00 90.38 95 ALA A CA 1
ATOM 722 C C . ALA A 1 95 ? 8.745 3.943 -8.774 1.00 90.38 95 ALA A C 1
ATOM 724 O O . ALA A 1 95 ? 7.839 3.152 -8.503 1.00 90.38 95 ALA A O 1
ATOM 725 N N . PHE A 1 96 ? 9.704 3.655 -9.658 1.00 89.38 96 PHE A N 1
ATOM 726 C CA . PHE A 1 96 ? 9.741 2.395 -10.391 1.00 89.38 96 PHE A CA 1
ATOM 727 C C . PHE A 1 96 ? 10.038 1.195 -9.486 1.00 89.38 96 PHE A C 1
ATOM 729 O O . PHE A 1 96 ? 9.392 0.158 -9.623 1.00 89.38 96 PHE A O 1
ATOM 736 N N . GLU A 1 97 ? 10.958 1.321 -8.528 1.00 89.62 97 GLU A N 1
ATOM 737 C CA . GLU A 1 97 ? 11.222 0.277 -7.529 1.00 89.62 97 GLU A CA 1
ATOM 738 C C . GLU A 1 97 ? 9.972 -0.035 -6.701 1.00 89.62 97 GLU A C 1
ATOM 740 O O . GLU A 1 97 ? 9.614 -1.200 -6.505 1.00 89.62 97 GLU A O 1
ATOM 745 N N . ARG A 1 98 ? 9.265 1.010 -6.252 1.00 92.94 98 ARG A N 1
ATOM 746 C CA . ARG A 1 98 ? 8.029 0.860 -5.479 1.00 92.94 98 ARG A CA 1
ATOM 747 C C . ARG A 1 98 ? 6.936 0.232 -6.318 1.00 92.94 98 ARG A C 1
ATOM 749 O O . ARG A 1 98 ? 6.317 -0.707 -5.843 1.00 92.94 98 ARG A O 1
ATOM 756 N N . LEU A 1 99 ? 6.739 0.655 -7.563 1.00 94.25 99 LEU A N 1
ATOM 757 C CA . LEU A 1 99 ? 5.804 -0.011 -8.470 1.00 94.25 99 LEU A CA 1
ATOM 758 C C . LEU A 1 99 ? 6.186 -1.481 -8.701 1.00 94.25 99 LEU A C 1
ATOM 760 O O . LEU A 1 99 ? 5.324 -2.357 -8.655 1.00 94.25 99 LEU A O 1
ATOM 764 N N . SER A 1 100 ? 7.472 -1.760 -8.923 1.00 92.62 100 SER A N 1
ATOM 765 C CA . SER A 1 100 ? 7.982 -3.109 -9.194 1.00 92.62 100 SER A CA 1
ATOM 766 C C . SER A 1 100 ? 7.694 -4.072 -8.048 1.00 92.62 100 SER A C 1
ATOM 768 O O . SER A 1 100 ? 7.425 -5.243 -8.302 1.00 92.62 100 SER A O 1
ATOM 770 N N . LEU A 1 101 ? 7.678 -3.585 -6.802 1.00 93.50 101 LEU A N 1
ATOM 771 C CA . LEU A 1 101 ? 7.212 -4.353 -5.649 1.00 93.50 101 LEU A CA 1
ATOM 772 C C . LEU A 1 101 ? 5.773 -4.848 -5.864 1.00 93.50 101 LEU A C 1
ATOM 774 O O . LEU A 1 101 ? 5.514 -6.047 -5.800 1.00 93.50 101 LEU A O 1
ATOM 778 N N . PHE A 1 102 ? 4.839 -3.945 -6.168 1.00 96.12 102 PHE A N 1
ATOM 779 C CA . PHE A 1 102 ? 3.441 -4.316 -6.396 1.00 96.12 102 PHE A CA 1
ATOM 780 C C . PHE A 1 102 ? 3.288 -5.220 -7.620 1.00 96.12 102 PHE A C 1
ATOM 782 O O . PHE A 1 102 ? 2.588 -6.226 -7.545 1.00 96.12 102 PHE A O 1
ATOM 789 N N . LEU A 1 103 ? 3.969 -4.914 -8.728 1.00 95.25 103 LEU A N 1
ATOM 790 C CA . LEU A 1 103 ? 3.913 -5.741 -9.934 1.00 95.25 103 LEU A CA 1
ATOM 791 C C . LEU A 1 103 ? 4.425 -7.160 -9.670 1.00 95.25 103 LEU A C 1
ATOM 793 O O . LEU A 1 103 ? 3.740 -8.118 -10.018 1.00 95.25 103 LEU A O 1
ATOM 797 N N . ARG A 1 104 ? 5.582 -7.311 -9.014 1.00 94.44 104 ARG A N 1
ATOM 798 C CA . ARG A 1 104 ? 6.188 -8.621 -8.729 1.00 94.44 104 ARG A CA 1
ATOM 799 C C . ARG A 1 104 ? 5.275 -9.508 -7.888 1.00 94.44 104 ARG A C 1
ATOM 801 O O . ARG A 1 104 ? 5.204 -10.702 -8.148 1.00 94.44 104 ARG A O 1
ATOM 808 N N . TYR A 1 105 ? 4.602 -8.945 -6.887 1.00 95.19 105 TYR A N 1
ATOM 809 C CA . TYR A 1 105 ? 3.859 -9.748 -5.913 1.00 95.19 105 TYR A CA 1
ATOM 810 C C . TYR A 1 105 ? 2.357 -9.836 -6.173 1.00 95.19 105 TYR A C 1
ATOM 812 O O . TYR A 1 105 ? 1.726 -10.782 -5.704 1.00 95.19 105 TYR A O 1
ATOM 820 N N . LEU A 1 106 ? 1.772 -8.870 -6.888 1.00 96.56 106 LEU A N 1
ATOM 821 C CA . LEU A 1 106 ? 0.317 -8.744 -7.002 1.00 96.56 106 LEU A CA 1
ATOM 822 C C . LEU A 1 106 ? -0.222 -8.820 -8.429 1.00 96.56 106 LEU A C 1
ATOM 824 O O . LEU A 1 106 ? -1.427 -9.019 -8.567 1.00 96.56 106 LEU A O 1
ATOM 828 N N . SER A 1 107 ? 0.608 -8.693 -9.471 1.00 94.25 107 SER A N 1
ATOM 829 C CA . SER A 1 107 ? 0.120 -8.635 -10.865 1.00 94.25 107 SER A CA 1
ATOM 830 C C . SER A 1 107 ? -0.741 -9.836 -11.272 1.00 94.25 107 SER A C 1
ATOM 832 O O . SER A 1 107 ? -1.735 -9.653 -11.967 1.00 94.25 107 SER A O 1
ATOM 834 N N . ASP A 1 108 ? -0.430 -11.032 -10.767 1.00 92.81 108 ASP A N 1
ATOM 835 C CA . ASP A 1 108 ? -1.188 -12.256 -11.061 1.00 92.81 108 ASP A CA 1
ATOM 836 C C . ASP A 1 108 ? -2.465 -12.422 -10.217 1.00 92.81 108 ASP A C 1
ATOM 838 O O . ASP A 1 108 ? -3.285 -13.297 -10.489 1.00 92.81 108 ASP A O 1
ATOM 842 N N . THR A 1 109 ? -2.636 -11.632 -9.151 1.00 94.00 109 THR A N 1
ATOM 843 C CA . THR A 1 109 ? -3.706 -11.839 -8.151 1.00 94.00 109 THR A CA 1
ATOM 844 C C . THR A 1 109 ? -4.642 -10.649 -7.978 1.00 94.00 109 THR A C 1
ATOM 846 O O . THR A 1 109 ? -5.670 -10.777 -7.308 1.00 94.00 109 THR A O 1
ATOM 849 N N . VAL A 1 110 ? -4.292 -9.498 -8.553 1.00 95.06 110 VAL A N 1
ATOM 850 C CA . VAL A 1 110 ? -5.040 -8.248 -8.448 1.00 95.06 110 VAL A CA 1
ATOM 851 C C . VAL A 1 110 ? -5.229 -7.663 -9.843 1.00 95.06 110 VAL A C 1
ATOM 853 O O . VAL A 1 110 ? -4.309 -7.106 -10.440 1.00 95.06 110 VAL A O 1
ATOM 856 N N . GLU A 1 111 ? -6.456 -7.752 -10.346 1.00 93.88 111 GLU A N 1
ATOM 857 C CA . GLU A 1 111 ? -6.852 -7.086 -11.586 1.00 93.88 111 GLU A CA 1
ATOM 858 C C . GLU A 1 111 ? -6.846 -5.560 -11.424 1.00 93.88 111 GLU A C 1
ATOM 860 O O . GLU A 1 111 ? -7.154 -5.028 -10.352 1.00 93.88 111 GLU A O 1
ATOM 865 N N . ASN A 1 112 ? -6.523 -4.852 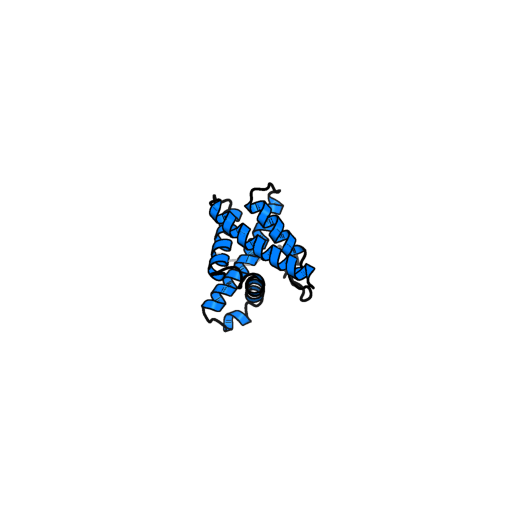-12.513 1.00 94.69 112 ASN A N 1
ATOM 866 C CA . ASN A 1 112 ? -6.446 -3.387 -12.558 1.00 94.69 112 ASN A CA 1
ATOM 8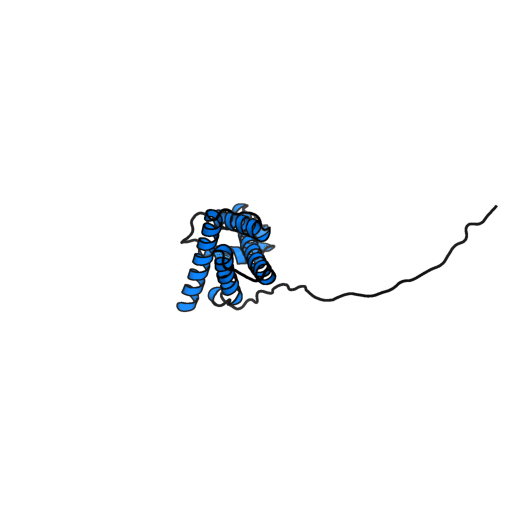67 C C . ASN A 1 112 ? -5.560 -2.801 -11.446 1.00 94.69 112 ASN A C 1
ATOM 869 O O . ASN A 1 112 ? -5.896 -1.790 -10.831 1.00 94.69 112 ASN A O 1
ATOM 873 N N . LEU A 1 113 ? -4.411 -3.438 -11.188 1.00 96.12 113 LEU A N 1
ATOM 874 C CA . LEU A 1 113 ? -3.508 -3.098 -10.085 1.00 96.12 113 LEU A CA 1
ATOM 875 C C . LEU A 1 113 ? -3.172 -1.599 -10.006 1.00 96.12 113 LEU A C 1
ATOM 877 O O . LEU A 1 113 ? -3.163 -1.042 -8.914 1.00 96.12 113 LEU A O 1
ATOM 881 N N . GLY A 1 114 ? -2.959 -0.931 -11.142 1.00 96.00 114 GLY A N 1
ATOM 882 C CA . GLY A 1 114 ? -2.718 0.513 -11.173 1.00 96.00 114 GLY A CA 1
ATOM 883 C C . GLY A 1 114 ? -3.868 1.341 -10.585 1.00 96.00 114 GLY A C 1
ATOM 884 O O . GLY A 1 114 ? -3.644 2.217 -9.755 1.00 96.00 114 GLY A O 1
ATOM 885 N N . GLU A 1 115 ? -5.114 1.015 -10.940 1.00 96.44 115 GLU A N 1
ATOM 886 C CA . GLU A 1 115 ? -6.300 1.663 -10.367 1.00 96.44 115 GLU A CA 1
ATOM 887 C C . GLU A 1 115 ? -6.426 1.358 -8.868 1.00 96.44 115 GLU A C 1
ATOM 889 O O . GLU A 1 115 ? -6.719 2.250 -8.074 1.00 96.44 115 GLU A O 1
ATOM 894 N N . ARG A 1 116 ? -6.138 0.116 -8.456 1.00 97.50 116 ARG A N 1
ATOM 895 C CA . ARG A 1 116 ? -6.145 -0.287 -7.040 1.00 97.50 116 ARG A CA 1
ATOM 896 C C . ARG A 1 116 ? -5.114 0.474 -6.209 1.00 97.50 116 ARG A C 1
ATOM 898 O O . ARG A 1 116 ? -5.429 0.888 -5.096 1.00 97.50 116 ARG A O 1
ATOM 905 N N . ILE A 1 117 ? -3.914 0.691 -6.746 1.00 97.69 117 ILE A N 1
ATOM 906 C CA . ILE A 1 117 ? -2.867 1.507 -6.114 1.00 97.69 117 ILE A CA 1
ATOM 907 C C . ILE A 1 117 ? -3.348 2.958 -5.963 1.00 97.69 117 ILE A C 1
ATOM 909 O O . ILE A 1 117 ? -3.250 3.524 -4.872 1.00 97.69 117 ILE A O 1
ATOM 913 N N . SER A 1 118 ? -3.943 3.533 -7.011 1.00 97.81 118 SER A N 1
ATOM 914 C CA . SER A 1 118 ? -4.464 4.905 -6.982 1.00 97.81 118 SER A CA 1
ATOM 915 C C . SER A 1 118 ? -5.612 5.083 -5.976 1.00 97.81 118 SER A C 1
ATOM 917 O O . SER A 1 118 ? -5.622 6.018 -5.170 1.00 97.81 118 SER A O 1
ATOM 919 N N . GLN A 1 119 ? -6.546 4.127 -5.928 1.00 97.56 119 GLN A N 1
ATOM 920 C CA . GLN A 1 119 ? -7.611 4.082 -4.921 1.00 97.56 119 GLN A CA 1
ATOM 921 C C . GLN A 1 119 ? -7.034 3.982 -3.501 1.00 97.56 119 GLN A C 1
ATOM 923 O O . GLN A 1 119 ? -7.458 4.717 -2.606 1.00 97.56 119 GLN A O 1
ATOM 928 N N . ALA A 1 120 ? -6.036 3.117 -3.293 1.00 98.12 120 ALA A N 1
ATOM 929 C CA . ALA A 1 120 ? -5.395 2.949 -1.994 1.00 98.12 120 ALA A CA 1
ATOM 930 C C . ALA A 1 120 ? -4.697 4.226 -1.516 1.00 98.12 120 ALA A C 1
ATOM 932 O O . ALA A 1 120 ? -4.824 4.587 -0.344 1.00 98.12 120 ALA A O 1
ATOM 933 N N . LYS A 1 121 ? -4.034 4.959 -2.418 1.00 98.31 121 LYS A N 1
ATOM 934 C CA . LYS A 1 121 ? -3.476 6.285 -2.128 1.00 98.31 121 LYS A CA 1
ATOM 935 C C . LYS A 1 121 ? -4.561 7.235 -1.624 1.00 98.31 121 LYS A C 1
ATOM 937 O O . LYS A 1 121 ? -4.386 7.827 -0.562 1.00 98.31 121 LYS A O 1
ATOM 942 N N . GLY A 1 122 ? -5.687 7.347 -2.333 1.00 97.94 122 GLY A N 1
ATOM 943 C CA . GLY A 1 122 ? -6.790 8.233 -1.939 1.00 97.94 122 GLY A CA 1
ATOM 944 C C . GLY A 1 122 ? -7.363 7.900 -0.556 1.00 97.94 122 GLY A C 1
ATOM 945 O O . GLY A 1 122 ? -7.566 8.789 0.271 1.00 97.94 122 GLY A O 1
ATOM 946 N N . VAL A 1 123 ? -7.549 6.611 -0.262 1.00 98.00 123 VAL A N 1
ATOM 947 C CA . VAL A 1 123 ? -8.012 6.140 1.054 1.00 98.00 123 VAL A CA 1
ATOM 948 C C . VAL A 1 123 ? -7.004 6.468 2.154 1.00 98.00 123 VAL A C 1
ATOM 950 O O . VAL A 1 123 ? -7.391 7.013 3.188 1.00 98.00 123 VAL A O 1
ATOM 953 N N . LEU A 1 124 ? -5.715 6.185 1.944 1.00 97.81 124 LEU A N 1
ATOM 954 C CA . LEU A 1 124 ? -4.665 6.475 2.925 1.00 97.81 124 LEU A CA 1
ATOM 955 C C . LEU A 1 124 ? -4.527 7.982 3.186 1.00 97.81 124 LEU A C 1
ATOM 957 O O . LEU A 1 124 ? -4.375 8.380 4.340 1.00 97.81 124 LEU A O 1
ATOM 961 N N . GLN A 1 125 ? -4.651 8.820 2.151 1.00 97.94 125 GLN A N 1
ATOM 962 C CA . GLN A 1 125 ? -4.697 10.281 2.295 1.00 97.94 125 GLN A CA 1
ATOM 963 C C . GLN A 1 125 ? -5.891 10.722 3.144 1.00 97.94 125 GLN A C 1
ATOM 965 O O . GLN A 1 125 ? -5.720 11.503 4.079 1.00 97.94 125 GLN A O 1
ATOM 970 N N . GLY A 1 126 ? -7.086 10.196 2.857 1.00 97.06 126 GLY A N 1
ATOM 971 C CA . GLY A 1 126 ? -8.293 10.499 3.623 1.00 97.06 126 GLY A CA 1
ATOM 972 C C . GLY A 1 126 ? -8.160 10.099 5.093 1.00 97.06 126 GLY A C 1
ATOM 973 O O . GLY A 1 126 ? -8.416 10.911 5.979 1.00 97.06 126 GLY A O 1
ATOM 974 N N . VAL A 1 127 ? -7.693 8.878 5.366 1.00 95.88 127 VAL A N 1
ATOM 975 C CA . VAL A 1 127 ? -7.491 8.388 6.738 1.00 95.88 127 VAL A CA 1
ATOM 976 C C . VAL A 1 127 ? -6.420 9.200 7.472 1.00 95.88 127 VAL A C 1
ATOM 978 O O . VAL A 1 127 ? -6.628 9.558 8.630 1.00 95.88 127 VAL A O 1
ATOM 981 N N . GLY A 1 128 ? -5.301 9.522 6.817 1.00 94.00 128 GLY A N 1
ATOM 982 C CA . GLY A 1 128 ? -4.232 10.345 7.392 1.00 94.00 128 GLY A CA 1
ATOM 983 C C . GLY A 1 128 ? -4.674 11.776 7.708 1.00 94.00 128 GLY A C 1
ATOM 984 O O . GLY A 1 128 ? -4.265 12.335 8.720 1.00 94.00 128 GLY A O 1
ATOM 985 N N . ALA A 1 129 ? -5.574 12.343 6.901 1.00 94.88 129 ALA A N 1
ATOM 986 C CA . ALA A 1 129 ? -6.173 13.658 7.134 1.00 94.88 129 ALA A CA 1
ATOM 987 C C . ALA A 1 129 ? -7.308 13.651 8.180 1.00 94.88 129 ALA A C 1
ATOM 989 O O . ALA A 1 129 ? -7.918 14.691 8.430 1.00 94.88 129 ALA A O 1
ATOM 990 N N . GLY A 1 130 ? -7.632 12.494 8.769 1.00 93.19 130 GLY A N 1
ATOM 991 C CA . GLY A 1 130 ? -8.747 12.352 9.709 1.00 93.19 130 GLY A CA 1
ATOM 992 C C . GLY A 1 130 ? -10.130 12.435 9.054 1.00 93.19 130 GLY A C 1
ATOM 993 O O . GLY A 1 130 ? -11.119 12.683 9.743 1.00 93.19 130 GLY A O 1
ATOM 994 N N . ALA A 1 131 ? -10.225 12.241 7.736 1.00 94.50 131 ALA A N 1
ATOM 995 C CA . ALA A 1 131 ? -11.498 12.223 7.029 1.00 94.50 131 ALA A CA 1
ATOM 996 C C . ALA A 1 131 ? -12.313 10.966 7.370 1.00 94.50 131 ALA A C 1
ATOM 998 O O . ALA A 1 131 ? -11.772 9.889 7.648 1.00 94.50 131 ALA A O 1
ATOM 999 N N . ASN A 1 132 ? -13.640 11.086 7.291 1.00 94.00 132 ASN A N 1
ATOM 1000 C CA . ASN A 1 132 ? -14.537 9.947 7.445 1.00 94.00 132 ASN A CA 1
ATOM 1001 C C . ASN A 1 132 ? -14.569 9.110 6.157 1.00 94.00 132 ASN A C 1
ATOM 1003 O O . ASN A 1 132 ? -15.427 9.308 5.300 1.00 94.00 132 ASN A O 1
ATOM 1007 N N . VAL A 1 133 ? -13.600 8.209 6.014 1.00 96.62 133 VAL A N 1
ATOM 1008 C CA . VAL A 1 133 ? -13.521 7.262 4.893 1.00 96.62 133 VAL A CA 1
ATOM 1009 C C . VAL A 1 133 ? -14.423 6.057 5.160 1.00 96.62 133 VAL A C 1
ATOM 1011 O O . VAL A 1 133 ? -14.393 5.495 6.261 1.00 96.62 133 VAL A O 1
ATOM 1014 N N . GLU A 1 134 ? -15.200 5.649 4.155 1.00 97.12 134 GLU A N 1
ATOM 1015 C CA . GLU A 1 134 ? -16.134 4.527 4.263 1.00 97.12 134 GLU A CA 1
ATOM 1016 C C . GLU A 1 134 ? -15.412 3.214 4.585 1.00 97.12 134 GLU A C 1
ATOM 1018 O O . GLU A 1 134 ? -14.309 2.947 4.101 1.00 97.12 134 GLU A O 1
ATOM 1023 N N . GLN A 1 135 ? -16.053 2.356 5.383 1.00 95.94 135 GLN A N 1
ATOM 1024 C CA . GLN A 1 135 ? -15.443 1.098 5.813 1.00 95.94 135 GLN A CA 1
ATOM 1025 C C . GLN A 1 135 ? -15.119 0.176 4.630 1.00 95.94 135 GLN A C 1
ATOM 1027 O O . GLN A 1 135 ? -14.023 -0.371 4.578 1.00 95.94 135 GLN A O 1
ATOM 1032 N N . ALA A 1 136 ? -16.007 0.097 3.635 1.00 96.81 136 ALA A N 1
ATOM 1033 C CA . ALA A 1 136 ? -15.772 -0.684 2.421 1.00 96.81 136 ALA A CA 1
ATOM 1034 C C . ALA A 1 136 ? -14.512 -0.223 1.663 1.00 96.81 136 ALA A C 1
ATOM 1036 O O . ALA A 1 136 ? -13.760 -1.038 1.136 1.00 96.81 136 ALA A O 1
ATOM 1037 N N . GLN A 1 137 ? -14.230 1.084 1.645 1.00 97.12 137 GLN A N 1
ATOM 1038 C CA . GLN A 1 137 ? -13.027 1.622 1.005 1.00 97.12 137 GLN A CA 1
ATOM 1039 C C . GLN A 1 137 ? -11.759 1.255 1.785 1.00 97.12 137 GLN A C 1
ATOM 1041 O O . GLN A 1 137 ? -10.741 0.919 1.182 1.00 97.12 137 GLN A O 1
ATOM 1046 N N . LYS A 1 138 ? -11.816 1.269 3.123 1.00 97.69 138 LYS A N 1
ATOM 1047 C CA . LYS A 1 138 ? -10.708 0.797 3.969 1.00 97.69 138 LYS A CA 1
ATOM 1048 C C . LYS A 1 138 ? -10.452 -0.694 3.770 1.00 97.69 138 LYS A C 1
ATOM 1050 O O . LYS A 1 138 ? -9.296 -1.086 3.656 1.00 97.69 138 LYS A O 1
ATOM 1055 N N . GLU A 1 139 ? -11.506 -1.502 3.674 1.00 97.44 139 GLU A N 1
ATOM 1056 C CA . GLU A 1 139 ? -11.415 -2.950 3.443 1.00 97.44 139 GLU A CA 1
ATOM 1057 C C . GLU A 1 139 ? -10.717 -3.289 2.122 1.00 97.44 139 GLU A C 1
ATOM 1059 O O . GLU A 1 139 ? -9.900 -4.206 2.090 1.00 97.44 139 GLU A O 1
ATOM 1064 N N . LEU A 1 140 ? -10.946 -2.510 1.059 1.00 96.31 140 LEU A N 1
ATOM 1065 C CA . LEU A 1 140 ? -10.218 -2.674 -0.206 1.00 96.31 140 LEU A CA 1
ATOM 1066 C C . LEU A 1 140 ? -8.707 -2.464 -0.043 1.00 96.31 140 LEU A C 1
ATOM 1068 O O . LEU A 1 140 ? -7.909 -3.205 -0.617 1.00 96.31 140 LEU A O 1
ATOM 1072 N N . VAL A 1 141 ? -8.300 -1.468 0.746 1.00 97.88 141 VAL A N 1
ATOM 1073 C CA . VAL A 1 141 ? -6.877 -1.226 1.024 1.00 97.88 141 VAL A CA 1
ATOM 1074 C C . VAL A 1 141 ? -6.306 -2.313 1.921 1.00 97.88 141 VAL A C 1
ATOM 1076 O O . VAL A 1 141 ? -5.204 -2.787 1.671 1.00 97.88 141 VAL A O 1
ATOM 1079 N N . VAL A 1 142 ? -7.058 -2.747 2.932 1.00 98.06 142 VAL A N 1
ATOM 1080 C CA . VAL A 1 142 ? -6.664 -3.859 3.803 1.00 98.06 142 VAL A CA 1
ATOM 1081 C C . VAL A 1 142 ? -6.431 -5.136 2.995 1.00 98.06 142 VAL A C 1
ATOM 1083 O O . VAL A 1 142 ? -5.398 -5.773 3.184 1.00 98.06 142 VAL A O 1
ATOM 1086 N N . ASP A 1 143 ? -7.325 -5.485 2.066 1.00 97.56 143 ASP A N 1
ATOM 1087 C CA . ASP A 1 143 ? -7.149 -6.638 1.172 1.00 97.56 143 ASP A CA 1
ATOM 1088 C C . ASP A 1 143 ? -5.869 -6.506 0.333 1.00 97.56 143 ASP A C 1
ATOM 1090 O O . ASP A 1 143 ? -5.052 -7.427 0.307 1.00 97.56 143 ASP A O 1
ATOM 1094 N N . LEU A 1 144 ? -5.626 -5.338 -0.273 1.00 97.75 144 LEU A N 1
ATOM 1095 C CA . LEU A 1 144 ? -4.413 -5.089 -1.058 1.00 97.75 144 LEU A CA 1
ATOM 1096 C C . LEU A 1 144 ? -3.129 -5.252 -0.221 1.00 97.75 144 LEU A C 1
ATOM 1098 O O . LEU A 1 144 ? -2.182 -5.911 -0.657 1.00 97.75 144 LEU A O 1
ATOM 1102 N N . LEU A 1 145 ? -3.091 -4.666 0.982 1.00 97.75 145 LEU A N 1
ATOM 1103 C CA . LEU A 1 145 ? -1.934 -4.740 1.879 1.00 97.75 145 LEU A CA 1
ATOM 1104 C C . LEU A 1 145 ? -1.710 -6.162 2.412 1.00 97.75 145 LEU A C 1
ATOM 1106 O O . LEU A 1 145 ? -0.562 -6.599 2.485 1.00 97.75 145 LEU A O 1
ATOM 1110 N N . ASN A 1 146 ? -2.781 -6.891 2.742 1.00 97.69 146 ASN A N 1
ATOM 1111 C CA . ASN A 1 146 ? -2.698 -8.284 3.182 1.00 97.69 146 ASN A CA 1
ATOM 1112 C C . ASN A 1 146 ? -2.172 -9.191 2.072 1.00 97.69 146 ASN A C 1
ATOM 1114 O O . ASN A 1 146 ? -1.261 -9.971 2.318 1.00 97.69 146 ASN A O 1
ATOM 1118 N N . ARG A 1 147 ? -2.647 -9.041 0.830 1.00 97.19 147 ARG A N 1
ATOM 1119 C CA . ARG A 1 147 ? -2.116 -9.813 -0.307 1.00 97.19 147 ARG A CA 1
ATOM 1120 C C . ARG A 1 147 ? -0.625 -9.580 -0.511 1.00 97.19 147 ARG A C 1
ATOM 1122 O O . ARG A 1 147 ? 0.112 -10.529 -0.778 1.00 97.19 147 ARG A O 1
ATOM 1129 N N . LEU A 1 148 ? -0.177 -8.329 -0.378 1.00 96.44 148 LEU A N 1
ATOM 1130 C CA . LEU A 1 148 ? 1.241 -7.995 -0.493 1.00 96.44 148 LEU A CA 1
ATOM 1131 C C . LEU A 1 148 ? 2.038 -8.632 0.644 1.00 96.44 148 LEU A C 1
ATOM 1133 O O . LEU A 1 148 ? 3.074 -9.247 0.404 1.00 96.44 148 LEU A O 1
ATOM 1137 N N . LEU A 1 149 ? 1.536 -8.521 1.871 1.00 95.62 149 LEU A N 1
ATOM 1138 C CA . LEU A 1 149 ? 2.151 -9.128 3.041 1.00 95.62 149 LEU A CA 1
ATOM 1139 C C . LEU A 1 149 ? 2.255 -10.655 2.902 1.00 95.62 149 LEU A C 1
ATOM 1141 O O . LEU A 1 149 ? 3.337 -11.204 3.092 1.00 95.62 149 LEU A O 1
ATOM 1145 N N . ASP A 1 150 ? 1.177 -11.322 2.497 1.00 95.81 150 ASP A N 1
ATOM 1146 C CA . ASP A 1 150 ? 1.123 -12.770 2.286 1.00 95.81 150 ASP A CA 1
ATOM 1147 C C . ASP A 1 150 ? 2.081 -13.221 1.180 1.00 95.81 150 ASP A C 1
ATOM 1149 O O . ASP A 1 150 ? 2.696 -14.284 1.264 1.00 95.81 150 ASP A O 1
ATOM 1153 N N . ALA A 1 151 ? 2.223 -12.437 0.110 1.00 94.81 151 ALA A N 1
ATOM 1154 C CA . ALA A 1 151 ? 3.183 -12.723 -0.950 1.00 94.81 151 ALA A CA 1
ATOM 1155 C C . ALA A 1 151 ? 4.636 -12.629 -0.449 1.00 94.81 151 ALA A C 1
ATOM 1157 O O . ALA A 1 151 ? 5.427 -13.537 -0.706 1.00 94.81 151 ALA A O 1
ATOM 1158 N N . LEU A 1 152 ? 4.961 -11.594 0.334 1.00 93.19 152 LEU A N 1
ATOM 1159 C CA . LEU A 1 152 ? 6.282 -11.424 0.949 1.00 93.19 152 LEU A CA 1
ATOM 1160 C C . LEU A 1 152 ? 6.595 -12.533 1.964 1.00 93.19 152 LEU A C 1
ATOM 1162 O O . LEU A 1 152 ? 7.720 -13.030 2.021 1.00 93.19 152 LEU A O 1
ATOM 1166 N N . GLU A 1 153 ? 5.611 -12.933 2.773 1.00 92.69 153 GLU A N 1
ATOM 1167 C CA . GLU A 1 153 ? 5.771 -14.017 3.744 1.00 92.69 153 GLU A CA 1
ATOM 1168 C C . GLU A 1 153 ? 5.924 -15.381 3.067 1.00 92.69 153 GLU A C 1
ATOM 1170 O O . GLU A 1 153 ? 6.745 -16.183 3.512 1.00 92.69 153 GLU A O 1
ATOM 1175 N N . ARG A 1 154 ? 5.196 -15.632 1.970 1.00 92.00 154 ARG A N 1
ATOM 1176 C CA . ARG A 1 154 ? 5.386 -16.836 1.152 1.00 92.00 154 ARG A CA 1
ATOM 1177 C C . ARG A 1 154 ? 6.799 -16.899 0.596 1.00 92.00 154 ARG A C 1
ATOM 1179 O O . ARG A 1 154 ? 7.468 -17.893 0.843 1.00 92.00 154 ARG A O 1
ATOM 1186 N N . GLU A 1 155 ? 7.266 -15.860 -0.093 1.00 91.12 155 GLU A N 1
ATOM 1187 C CA . GLU A 1 155 ? 8.611 -15.855 -0.683 1.00 91.12 155 GLU A CA 1
ATOM 1188 C C . GLU A 1 155 ? 9.689 -16.155 0.367 1.00 91.12 155 GLU A C 1
ATOM 1190 O O . GLU A 1 155 ? 10.485 -17.067 0.184 1.00 91.12 155 GLU A O 1
ATOM 1195 N N . ARG A 1 156 ? 9.632 -15.501 1.533 1.00 87.50 156 ARG A N 1
ATOM 1196 C CA . ARG A 1 156 ? 10.576 -15.756 2.633 1.00 87.50 156 ARG A CA 1
ATOM 1197 C C . ARG A 1 156 ? 10.593 -17.213 3.110 1.00 87.50 156 ARG A C 1
ATOM 1199 O O . ARG A 1 156 ? 11.625 -17.677 3.582 1.00 87.50 156 ARG A O 1
ATOM 1206 N N . ASN A 1 157 ? 9.450 -17.892 3.090 1.00 87.69 157 ASN A N 1
ATOM 1207 C CA . ASN A 1 157 ? 9.340 -19.274 3.559 1.00 87.69 157 ASN A CA 1
ATOM 1208 C C . ASN A 1 157 ? 9.819 -20.296 2.514 1.00 87.69 157 ASN A C 1
ATOM 1210 O O . ASN A 1 157 ? 10.042 -21.450 2.878 1.00 87.69 157 ASN A O 1
ATOM 1214 N N . TYR A 1 158 ? 9.940 -19.895 1.244 1.00 83.19 158 TYR A N 1
ATOM 1215 C CA . TYR A 1 158 ? 10.361 -20.759 0.136 1.00 83.19 158 TYR A CA 1
ATOM 1216 C C . TYR A 1 158 ? 11.781 -20.464 -0.385 1.00 83.19 158 TYR A C 1
ATOM 1218 O O . TYR A 1 158 ? 12.283 -21.262 -1.178 1.00 83.19 158 TYR A O 1
ATOM 1226 N N . SER A 1 159 ? 12.413 -19.372 0.063 1.00 72.81 159 SER A N 1
ATOM 1227 C CA . SER A 1 159 ? 13.828 -19.028 -0.168 1.00 72.81 159 SER A CA 1
ATOM 1228 C C . SER A 1 159 ? 14.758 -19.636 0.882 1.00 72.81 159 SER A C 1
ATOM 1230 O O . SER A 1 159 ? 15.810 -20.181 0.482 1.00 72.81 159 SER A O 1
#

Radius of gyration: 22.83 Å; chains: 1; bounding box: 43×95×42 Å

Sequence (159 aa):
MFQTDSPALLLSQAWHRPAGCGRRDDMRFGLEPSYDVGLRHALKNGVAILSGEDFDAGRREQVLGGLLELVSQADRGTEALQGNNFTFAMDEGVAFERLSLFLRYLSDTVENLGERISQAKGVLQGVGAGANVEQAQKELVVDLLNRLLDALERERNYS

Foldseek 3Di:
DDDDDDDDDDDDDDDDDDDDDPPPPPPDPDDDPLPPPPLLVLLVVLLCVLVPHDDDPVVSLVSLVVVLVLLVLLLVLLVCVVVVVVVVCVVSVSSVVSVVLCCVQPVVPDPPSSVLSVLLSVQSVCVSVVHPDDSVSSVSNSVSSVSSSVSSNVVVVVD

Secondary structure (DSSP, 8-state):
----------------------------TT--GGG-HHHHHHHHHHHHHHTT----HHHHHHHHHHHHHHHHHHHHHHHHHHTT-HHHHHH-HHHHHHHHHHHHHHTTT-TTHHHHHHHHHHHHHHHHTT----HHHHHHHHHHHHHHHHHHHHHHHH-

pLDDT: mean 82.88, std 20.12, range [37.78, 98.31]